Protein AF-A0A7Y5SSI6-F1 (afdb_monomer)

Sequence (105 aa):
QFQELLGRDFVEEFRRQGLLGVNPWLIQNDANKRVRIRRLGPLLAARRIRMKSDCPSTRLLVHQLQEFPIGDHDDGPDALEMAIRLAEELLAGAYDDGLGNRLPV

Foldseek 3Di:
DVCVVVQVVVVVVCVVVVVPPDHDDDDDDPDDQLVLLCVCVVCVVVVVDDFDPPDPVSVVLVVLNVCPPPDPDCPSSSVVSRVVVVVCVVVVPDDPPVPPPPDDD

pLDDT: mean 90.05, std 10.84, range [51.5, 97.94]

Mean predicted aligned error: 6.55 Å

Secondary structure (DSSP, 8-state):
-HHHHHHHHHHHHHHHTT-TT---------S-HHHHHHTHHHHHHTT-S-PPTT-HHHHHHHHHHHHTTTSS--HHHHHHHHHHHHHHHHHH-S---S--S-S--

Structure (mmCIF, N/CA/C/O backbone):
data_AF-A0A7Y5SSI6-F1
#
_entry.id   AF-A0A7Y5SSI6-F1
#
loop_
_atom_site.group_PDB
_atom_site.id
_atom_site.type_symbol
_atom_site.label_atom_id
_atom_site.label_alt_id
_atom_site.label_comp_id
_atom_site.label_asym_id
_atom_site.label_entity_id
_atom_site.label_seq_id
_atom_site.pdbx_PDB_ins_code
_atom_site.Cartn_x
_atom_site.Cartn_y
_atom_site.Cartn_z
_atom_site.occupancy
_atom_site.B_iso_or_equiv
_atom_site.auth_seq_id
_atom_site.auth_comp_id
_atom_site.auth_asym_id
_atom_site.auth_atom_id
_atom_site.pdbx_PDB_model_num
ATOM 1 N N . GLN A 1 1 ? 5.134 -12.020 12.708 1.00 61.31 1 GLN A N 1
ATOM 2 C CA . GLN A 1 1 ? 5.575 -10.817 11.940 1.00 61.31 1 GLN A CA 1
ATOM 3 C C . GLN A 1 1 ? 4.695 -9.615 12.333 1.00 61.31 1 GLN A C 1
ATOM 5 O O . GLN A 1 1 ? 3.629 -9.860 12.874 1.00 61.31 1 GLN A O 1
ATOM 10 N N . PHE A 1 2 ? 5.084 -8.346 12.110 1.00 77.38 2 PHE A N 1
ATOM 11 C CA . PHE A 1 2 ? 4.386 -7.132 12.620 1.00 77.38 2 PHE A CA 1
ATOM 12 C C . PHE A 1 2 ? 2.845 -7.130 12.514 1.00 77.38 2 PHE A C 1
ATOM 14 O O . PHE A 1 2 ? 2.182 -6.632 13.418 1.00 77.38 2 PHE A O 1
ATOM 21 N N . GLN A 1 3 ? 2.272 -7.716 11.458 1.00 83.69 3 GLN A N 1
ATOM 22 C CA . GLN A 1 3 ? 0.819 -7.835 11.287 1.00 83.69 3 GLN A CA 1
ATOM 23 C C . GLN A 1 3 ? 0.135 -8.657 12.394 1.00 83.69 3 GLN A C 1
ATOM 25 O O . GLN A 1 3 ? -0.947 -8.298 12.836 1.00 83.69 3 GLN A O 1
ATOM 30 N N . GLU A 1 4 ? 0.757 -9.736 12.872 1.00 83.44 4 GLU A N 1
ATOM 31 C CA . GLU A 1 4 ? 0.204 -10.578 13.947 1.00 83.44 4 GLU A CA 1
ATOM 32 C C . GLU A 1 4 ? 0.227 -9.853 15.294 1.00 83.44 4 GLU A C 1
ATOM 34 O O . GLU A 1 4 ? -0.701 -9.990 16.086 1.00 83.44 4 GLU A O 1
ATOM 39 N N . LEU A 1 5 ? 1.278 -9.057 15.527 1.00 86.44 5 LEU A N 1
ATOM 40 C CA . LEU A 1 5 ? 1.403 -8.229 16.722 1.00 86.44 5 LEU A CA 1
ATOM 41 C C . LEU A 1 5 ? 0.319 -7.142 16.724 1.00 86.44 5 LEU A C 1
ATOM 43 O O . LEU A 1 5 ? -0.503 -7.090 17.631 1.00 86.44 5 LEU A O 1
ATOM 47 N N . LEU A 1 6 ? 0.274 -6.328 15.665 1.00 89.81 6 LEU A N 1
ATOM 48 C CA . LEU A 1 6 ? -0.649 -5.195 15.564 1.00 89.81 6 LEU A CA 1
ATOM 49 C C . LEU A 1 6 ? -2.102 -5.623 15.350 1.00 89.81 6 LEU A C 1
ATOM 51 O O . LEU A 1 6 ? -3.017 -4.906 15.740 1.00 89.81 6 LEU A O 1
ATOM 55 N N . GLY A 1 7 ? -2.339 -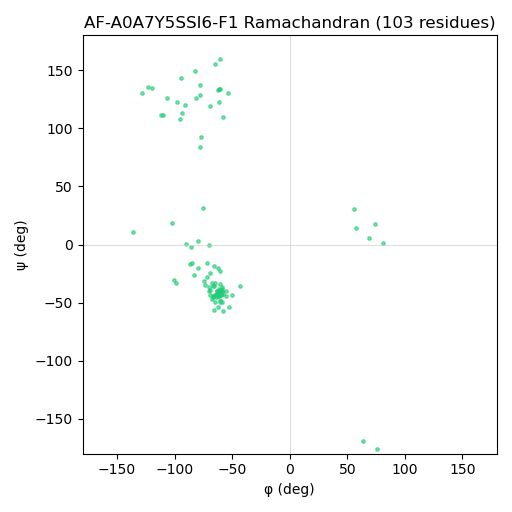6.781 14.732 1.00 91.38 7 GLY A N 1
ATOM 56 C CA . GLY A 1 7 ? -3.684 -7.291 14.480 1.00 91.38 7 GLY A CA 1
ATOM 57 C C . GLY A 1 7 ? -4.477 -7.464 15.770 1.00 91.38 7 GLY A C 1
ATOM 58 O O . GLY A 1 7 ? -5.649 -7.097 15.828 1.00 91.38 7 GLY A O 1
ATOM 59 N N . ARG A 1 8 ? -3.824 -7.953 16.830 1.00 90.00 8 ARG A N 1
ATOM 60 C CA . ARG A 1 8 ? -4.444 -8.061 18.150 1.00 90.00 8 ARG A CA 1
ATOM 61 C C . ARG A 1 8 ? -4.781 -6.686 18.727 1.00 90.00 8 ARG A C 1
ATOM 63 O O . ARG A 1 8 ? -5.924 -6.476 19.129 1.00 90.00 8 ARG A O 1
ATOM 70 N N . ASP A 1 9 ? -3.821 -5.765 18.715 1.00 93.38 9 ASP A N 1
ATOM 71 C CA . ASP A 1 9 ? -3.992 -4.415 19.263 1.00 93.38 9 ASP A CA 1
ATOM 72 C C . ASP A 1 9 ? -5.121 -3.661 18.544 1.00 93.38 9 ASP A C 1
ATOM 74 O O . ASP A 1 9 ? -5.943 -3.005 19.183 1.00 93.38 9 ASP A O 1
ATOM 78 N N . PHE A 1 10 ? -5.240 -3.822 17.220 1.00 93.50 10 PHE A N 1
ATOM 79 C CA . PHE A 1 10 ? -6.351 -3.256 16.457 1.00 93.50 10 PHE A CA 1
ATOM 80 C C . PHE A 1 10 ? -7.704 -3.828 16.875 1.00 93.50 10 PHE A C 1
ATOM 82 O O . PHE A 1 10 ? -8.650 -3.064 17.034 1.00 93.50 10 PHE A O 1
ATOM 89 N N . VAL A 1 11 ? -7.823 -5.145 17.081 1.00 93.38 11 VAL A N 1
ATOM 90 C CA . VAL A 1 11 ? -9.085 -5.750 17.542 1.00 93.38 11 VAL A CA 1
ATOM 91 C C . VAL A 1 11 ? -9.476 -5.225 18.925 1.00 93.38 11 VAL A C 1
ATOM 93 O O . VAL A 1 11 ? -10.649 -4.920 19.159 1.00 93.38 11 VAL A O 1
ATOM 96 N N . GLU A 1 12 ? -8.518 -5.125 19.845 1.00 93.12 12 GLU A N 1
ATOM 97 C CA . GLU A 1 12 ? -8.753 -4.585 21.188 1.00 93.12 12 GLU A CA 1
ATOM 98 C C . GLU A 1 12 ? -9.202 -3.114 21.117 1.00 93.12 12 GLU A C 1
ATOM 100 O O . GLU A 1 12 ? -10.196 -2.736 21.744 1.00 93.12 12 GLU A O 1
ATOM 105 N N . GLU A 1 13 ? -8.559 -2.313 20.268 1.00 95.25 13 GLU A N 1
ATOM 106 C CA . GLU A 1 13 ? -8.887 -0.902 20.076 1.00 95.25 13 GLU A CA 1
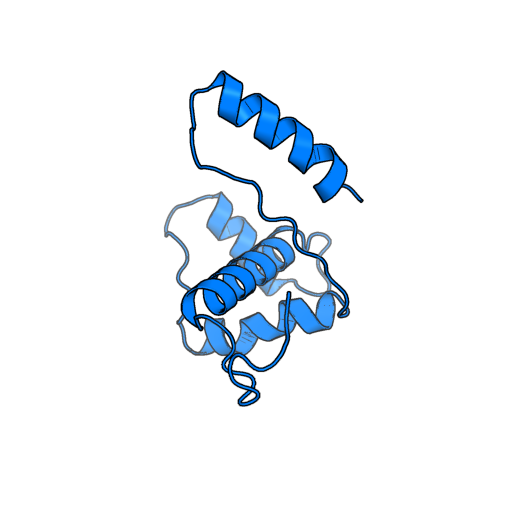ATOM 107 C C . GLU A 1 13 ? -10.236 -0.687 19.368 1.00 95.25 13 GLU A C 1
ATOM 109 O O . GLU A 1 13 ? -11.025 0.161 19.787 1.00 95.25 13 GLU A O 1
ATOM 114 N N . PHE A 1 14 ? -10.571 -1.489 18.352 1.00 95.25 14 PHE A N 1
ATOM 115 C CA . PHE A 1 14 ? -11.880 -1.441 17.691 1.00 95.25 14 PHE A CA 1
ATOM 116 C C . PHE A 1 14 ? -13.0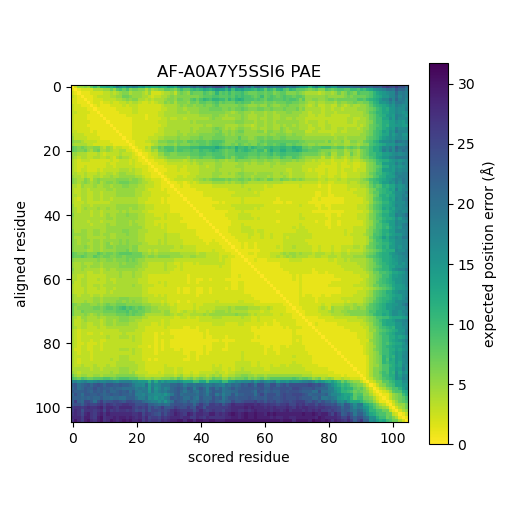10 -1.720 18.680 1.00 95.25 14 PHE A C 1
ATOM 118 O O . PHE A 1 14 ? -13.999 -0.986 18.709 1.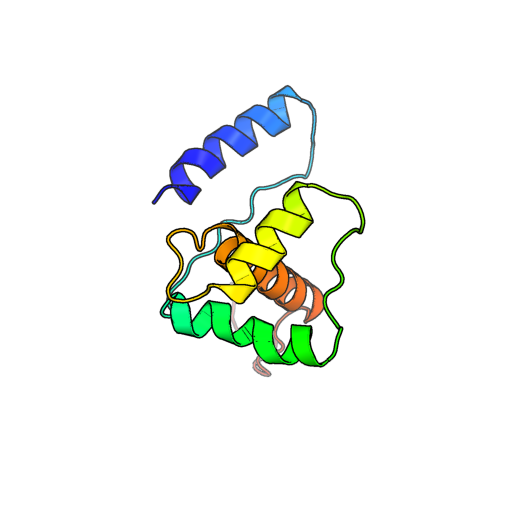00 95.25 14 PHE A O 1
ATOM 125 N N . ARG A 1 15 ? -12.843 -2.725 19.551 1.00 93.44 15 ARG A N 1
ATOM 126 C CA . ARG A 1 15 ? -13.809 -3.013 20.621 1.00 93.44 15 ARG A CA 1
ATOM 127 C C . ARG A 1 15 ? -13.927 -1.850 21.597 1.00 93.44 15 ARG A C 1
ATOM 129 O O . ARG A 1 15 ? -15.044 -1.470 21.937 1.00 93.44 15 ARG A O 1
ATOM 136 N N . ARG A 1 16 ? -12.801 -1.259 22.011 1.00 95.94 16 ARG A N 1
ATOM 137 C CA . ARG A 1 16 ? -12.776 -0.097 22.914 1.00 95.94 16 ARG A CA 1
ATOM 138 C C . ARG A 1 16 ? -13.531 1.102 22.335 1.00 95.94 16 ARG A C 1
ATOM 140 O O . ARG A 1 16 ? -14.191 1.817 23.083 1.00 95.94 16 ARG A O 1
ATOM 147 N N . GLN A 1 17 ? -13.457 1.307 21.021 1.00 96.69 17 GLN A N 1
ATOM 148 C CA . GLN A 1 17 ? -14.165 2.376 20.311 1.00 96.69 17 GLN A CA 1
ATOM 149 C C . GLN A 1 17 ? -15.607 2.015 19.905 1.00 96.69 17 GLN A C 1
ATOM 151 O O . GLN A 1 17 ? -16.306 2.851 19.338 1.00 96.69 17 GLN A O 1
ATOM 156 N N . GLY A 1 18 ? -16.074 0.790 20.176 1.00 95.38 18 GLY A N 1
ATOM 157 C CA . GLY A 1 18 ? -17.414 0.336 19.791 1.00 95.38 18 GLY A CA 1
ATOM 158 C C . GLY A 1 18 ? -17.581 0.037 18.294 1.00 95.38 18 GLY A C 1
ATOM 159 O O . GLY A 1 18 ? -18.709 -0.042 17.808 1.00 95.38 18 GLY A O 1
ATOM 160 N N . LEU A 1 19 ? -16.484 -0.149 17.554 1.00 94.50 19 LEU A N 1
ATOM 161 C CA . LEU A 1 19 ? -16.491 -0.535 16.141 1.00 94.50 19 LEU A CA 1
ATOM 162 C C . LEU A 1 19 ? -16.770 -2.040 16.010 1.00 94.50 19 LEU A C 1
ATOM 164 O O . LEU A 1 19 ? -15.863 -2.867 15.921 1.00 94.50 19 LEU A O 1
ATOM 168 N N . LEU A 1 20 ? -18.053 -2.402 16.031 1.00 87.69 20 LEU A N 1
ATOM 169 C CA . LEU A 1 20 ? -18.504 -3.786 15.887 1.00 87.69 20 LEU A CA 1
ATOM 170 C C . LEU A 1 20 ? -18.470 -4.230 14.416 1.00 87.69 20 LEU A C 1
ATOM 172 O O . LEU A 1 20 ? -18.876 -3.490 13.524 1.00 87.69 20 LEU A O 1
ATOM 176 N N . GLY A 1 21 ? -18.001 -5.455 14.164 1.00 84.88 21 GLY A N 1
ATOM 177 C CA . GLY A 1 21 ? -17.951 -6.044 12.817 1.00 84.88 21 GLY A CA 1
ATOM 178 C C . GLY A 1 21 ? -16.758 -5.612 11.957 1.00 84.88 21 GLY A C 1
ATOM 179 O O . GLY A 1 21 ? -16.636 -6.068 10.823 1.00 84.88 21 GLY A O 1
ATOM 180 N N . VAL A 1 22 ? -15.856 -4.781 12.487 1.00 89.00 22 VAL A N 1
ATOM 181 C CA . VAL A 1 22 ? -14.587 -4.436 11.835 1.00 89.00 22 VAL A CA 1
ATOM 182 C C . VAL A 1 22 ? -13.516 -5.421 12.293 1.00 89.00 22 VAL A C 1
ATOM 184 O O . VAL A 1 22 ? -13.226 -5.512 13.483 1.00 89.00 22 VAL A O 1
ATOM 187 N N . ASN A 1 23 ? -12.922 -6.156 11.352 1.00 87.88 23 ASN A N 1
ATOM 188 C CA . ASN A 1 23 ? -11.837 -7.095 11.631 1.00 87.88 23 ASN A CA 1
ATOM 189 C C . ASN A 1 23 ? -10.602 -6.733 10.796 1.00 87.88 23 ASN A C 1
ATOM 191 O O . ASN A 1 23 ? -10.748 -6.462 9.600 1.00 87.88 23 ASN A O 1
ATOM 195 N N . PRO A 1 24 ? -9.392 -6.739 11.384 1.00 91.12 24 PRO A N 1
ATOM 196 C CA . PRO A 1 24 ? -8.163 -6.657 10.610 1.00 91.12 24 PRO A CA 1
ATOM 197 C C . PRO A 1 24 ? -8.048 -7.847 9.657 1.00 91.12 24 PRO A C 1
ATOM 199 O O . PRO A 1 24 ? -8.227 -8.996 10.061 1.00 91.12 24 PRO A O 1
ATOM 202 N N . TRP A 1 25 ? -7.702 -7.567 8.405 1.00 90.75 25 TRP A N 1
ATOM 203 C CA . TRP A 1 25 ? -7.366 -8.590 7.422 1.00 90.75 25 TRP A CA 1
ATOM 204 C C . TRP A 1 25 ? -5.854 -8.764 7.407 1.00 90.75 25 TRP A C 1
ATOM 206 O O . TRP A 1 25 ? -5.127 -7.876 6.964 1.00 90.75 25 TRP A O 1
ATOM 216 N N . LEU A 1 26 ? -5.383 -9.891 7.940 1.00 91.50 26 LEU A N 1
ATOM 217 C CA . LEU A 1 26 ? -3.964 -10.231 7.912 1.00 91.50 26 LEU A CA 1
ATOM 218 C C . LEU A 1 26 ? -3.626 -10.820 6.548 1.00 91.50 26 LEU A C 1
ATOM 220 O O . LEU A 1 26 ? -4.250 -11.784 6.108 1.00 91.50 26 LEU A O 1
ATOM 224 N N . ILE A 1 27 ? -2.626 -10.245 5.891 1.00 91.00 27 ILE A N 1
ATOM 225 C CA . ILE A 1 27 ? -2.252 -10.615 4.534 1.00 91.00 27 ILE A CA 1
ATOM 226 C C . ILE A 1 27 ? -0.906 -11.326 4.574 1.00 91.00 27 ILE A C 1
ATOM 228 O O . ILE A 1 27 ? 0.138 -10.726 4.840 1.00 91.00 27 ILE A O 1
ATOM 232 N N . GLN A 1 28 ? -0.941 -12.623 4.281 1.00 90.25 28 GLN A N 1
ATOM 233 C CA . GLN A 1 28 ? 0.263 -13.421 4.098 1.00 90.25 28 GLN A CA 1
ATOM 234 C C . GLN A 1 28 ? 0.844 -13.133 2.715 1.00 90.25 28 GLN A C 1
ATOM 236 O O . GLN A 1 28 ? 0.140 -13.172 1.706 1.00 90.25 28 GLN A O 1
ATOM 241 N N . ASN A 1 29 ? 2.133 -12.809 2.682 1.00 91.19 29 ASN A N 1
ATOM 242 C CA . ASN A 1 29 ? 2.864 -12.538 1.453 1.00 91.19 29 ASN A CA 1
ATOM 243 C C . ASN A 1 29 ? 3.881 -13.657 1.229 1.00 91.19 29 ASN A C 1
ATOM 245 O O . ASN A 1 29 ? 4.861 -13.766 1.961 1.00 91.19 29 ASN A O 1
ATOM 249 N N . ASP A 1 30 ? 3.648 -14.460 0.201 1.00 90.12 30 ASP A N 1
ATOM 250 C CA . ASP A 1 30 ? 4.484 -15.580 -0.239 1.00 90.12 30 ASP A CA 1
ATOM 251 C C . ASP A 1 30 ? 5.395 -15.194 -1.420 1.00 90.12 30 ASP A C 1
ATOM 253 O O . ASP A 1 30 ? 6.533 -15.650 -1.536 1.00 90.12 30 ASP A O 1
ATOM 257 N N . ALA A 1 31 ? 4.917 -14.297 -2.282 1.00 93.12 31 ALA A N 1
ATOM 258 C CA . ALA A 1 31 ? 5.656 -13.782 -3.422 1.00 93.12 31 ALA A CA 1
ATOM 259 C C . ALA A 1 31 ? 6.621 -12.647 -3.041 1.00 93.12 31 ALA A C 1
ATOM 261 O O . ALA A 1 31 ? 6.356 -11.809 -2.171 1.00 93.12 31 ALA A O 1
ATOM 262 N N . ASN A 1 32 ? 7.733 -12.562 -3.784 1.00 95.38 32 ASN A N 1
ATOM 263 C CA . ASN A 1 32 ? 8.717 -11.494 -3.625 1.00 95.38 32 ASN A CA 1
ATOM 264 C C . ASN A 1 32 ? 8.055 -10.108 -3.728 1.00 95.38 32 ASN A C 1
ATOM 266 O O . ASN A 1 32 ? 7.357 -9.806 -4.699 1.00 95.38 32 ASN A O 1
ATOM 270 N N . LYS A 1 33 ? 8.346 -9.241 -2.754 1.00 94.25 33 LYS A N 1
ATOM 271 C CA . LYS A 1 33 ? 7.788 -7.887 -2.638 1.00 94.25 33 LYS A CA 1
ATOM 272 C C . LYS A 1 33 ? 7.890 -7.067 -3.930 1.00 94.25 33 LYS A C 1
ATOM 274 O O . LYS A 1 33 ? 6.916 -6.444 -4.342 1.00 94.25 33 LYS A O 1
ATOM 279 N N . ARG A 1 34 ? 9.035 -7.113 -4.625 1.00 96.19 34 ARG A N 1
ATOM 280 C CA . ARG A 1 34 ? 9.228 -6.377 -5.888 1.00 96.19 34 ARG A CA 1
ATOM 281 C C . ARG A 1 34 ? 8.340 -6.888 -7.008 1.00 96.19 34 ARG A C 1
ATOM 283 O O . ARG A 1 34 ? 7.879 -6.099 -7.827 1.00 96.19 34 ARG A O 1
ATOM 290 N N . VAL A 1 35 ? 8.101 -8.195 -7.045 1.00 96.31 35 VAL A N 1
ATOM 291 C CA . VAL A 1 35 ? 7.196 -8.807 -8.019 1.00 96.31 35 VAL A CA 1
ATOM 292 C C . VAL A 1 35 ? 5.753 -8.412 -7.718 1.00 96.31 35 VAL A C 1
ATOM 294 O O . VAL A 1 35 ? 5.045 -8.029 -8.645 1.00 96.31 35 VAL A O 1
ATOM 297 N N . ARG A 1 36 ? 5.341 -8.439 -6.443 1.00 96.69 36 ARG A N 1
ATOM 298 C CA . ARG A 1 36 ? 4.005 -8.002 -6.014 1.00 96.69 36 ARG A CA 1
ATOM 299 C C . ARG A 1 36 ? 3.733 -6.550 -6.403 1.00 96.69 36 ARG A C 1
ATOM 301 O O . ARG A 1 36 ? 2.821 -6.301 -7.180 1.00 96.69 36 ARG A O 1
ATOM 308 N N . ILE A 1 37 ? 4.571 -5.606 -5.971 1.00 97.44 37 ILE A N 1
ATOM 309 C CA . ILE A 1 37 ? 4.351 -4.166 -6.212 1.00 97.44 37 ILE A CA 1
ATOM 310 C C . ILE A 1 37 ? 4.302 -3.835 -7.715 1.00 97.44 37 ILE A C 1
ATOM 312 O O . ILE A 1 37 ? 3.502 -3.005 -8.143 1.00 97.44 37 ILE A O 1
ATOM 316 N N . ARG A 1 38 ? 5.075 -4.535 -8.561 1.00 95.38 38 ARG A N 1
ATOM 317 C CA . ARG A 1 38 ? 5.013 -4.367 -10.028 1.00 95.38 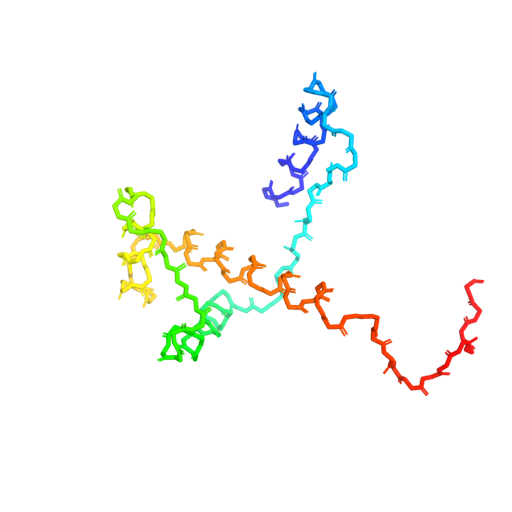38 ARG A CA 1
ATOM 318 C C . ARG A 1 38 ? 3.638 -4.680 -10.632 1.00 95.38 38 ARG A C 1
ATOM 320 O O . ARG A 1 38 ? 3.333 -4.147 -11.699 1.00 95.38 38 ARG A O 1
ATOM 327 N N . ARG A 1 39 ? 2.793 -5.476 -9.965 1.00 95.25 39 ARG A N 1
ATOM 328 C CA . ARG A 1 39 ? 1.411 -5.763 -10.401 1.00 95.25 39 ARG A CA 1
ATOM 329 C C . ARG A 1 39 ? 0.531 -4.510 -10.439 1.00 95.25 39 ARG A C 1
ATOM 331 O O . ARG A 1 39 ? -0.448 -4.487 -11.175 1.00 95.25 39 ARG A O 1
ATOM 338 N N . LEU A 1 40 ? 0.910 -3.444 -9.730 1.00 97.06 40 LEU A N 1
ATOM 339 C CA . LEU A 1 40 ? 0.220 -2.152 -9.784 1.00 97.06 40 LEU A CA 1
ATOM 340 C C . LEU A 1 40 ? 0.397 -1.425 -11.127 1.00 97.06 40 LEU A C 1
ATOM 342 O O . LEU A 1 40 ? -0.450 -0.611 -11.499 1.00 97.06 40 LEU A O 1
ATOM 346 N N . GLY A 1 41 ? 1.475 -1.709 -11.868 1.00 96.00 41 GLY A N 1
ATOM 347 C CA . GLY A 1 41 ? 1.850 -0.990 -13.091 1.00 96.00 41 GLY A CA 1
ATOM 348 C C . GLY A 1 41 ? 0.727 -0.906 -14.136 1.00 96.00 41 GLY A C 1
ATOM 349 O O . GLY A 1 41 ? 0.364 0.205 -14.528 1.00 96.00 41 GLY A O 1
ATOM 350 N N . PRO A 1 42 ? 0.119 -2.033 -14.556 1.00 97.00 42 PRO A N 1
ATOM 351 C CA . PRO A 1 42 ? -0.997 -2.022 -15.503 1.00 97.00 42 PRO A CA 1
ATOM 352 C C . PRO A 1 42 ? -2.211 -1.214 -15.024 1.00 97.00 42 PRO A C 1
ATOM 354 O O . PRO A 1 42 ? -2.825 -0.502 -15.816 1.00 97.00 42 PRO A O 1
ATOM 357 N N . LEU A 1 43 ? -2.544 -1.273 -13.730 1.00 96.69 43 LEU A N 1
ATOM 358 C CA . LEU A 1 43 ? -3.678 -0.535 -13.163 1.00 96.69 43 LEU A CA 1
ATOM 359 C C . LEU A 1 43 ? -3.427 0.978 -13.152 1.00 96.69 43 LEU A C 1
ATOM 361 O O . LEU A 1 43 ? -4.334 1.756 -13.458 1.00 96.69 43 LEU A O 1
ATOM 365 N N . LEU A 1 44 ? -2.198 1.395 -12.839 1.00 95.25 44 LEU A N 1
ATOM 366 C CA . LEU A 1 44 ? -1.771 2.794 -12.887 1.00 95.25 44 LEU A CA 1
ATOM 367 C C . LEU A 1 44 ? -1.738 3.317 -14.329 1.00 95.25 44 LEU A C 1
ATOM 369 O O . LEU A 1 44 ? -2.310 4.372 -14.609 1.00 95.25 44 LEU A O 1
ATOM 373 N N . ALA A 1 45 ? -1.150 2.558 -15.259 1.00 96.31 45 ALA A N 1
ATOM 374 C CA . ALA A 1 45 ? -1.088 2.913 -16.678 1.00 96.31 45 ALA A CA 1
ATOM 375 C C . ALA A 1 45 ? -2.489 3.061 -17.297 1.00 96.31 45 ALA A C 1
ATOM 377 O O . ALA A 1 45 ? -2.748 4.003 -18.046 1.00 96.31 45 ALA A O 1
ATOM 378 N N . ALA A 1 46 ? -3.420 2.181 -16.918 1.00 97.62 46 ALA A N 1
ATOM 379 C CA . ALA A 1 46 ? -4.818 2.227 -17.341 1.00 97.62 46 ALA A CA 1
ATOM 380 C C . ALA A 1 46 ? -5.678 3.241 -16.559 1.00 97.62 46 ALA A C 1
ATOM 382 O O . ALA A 1 46 ? -6.886 3.310 -16.7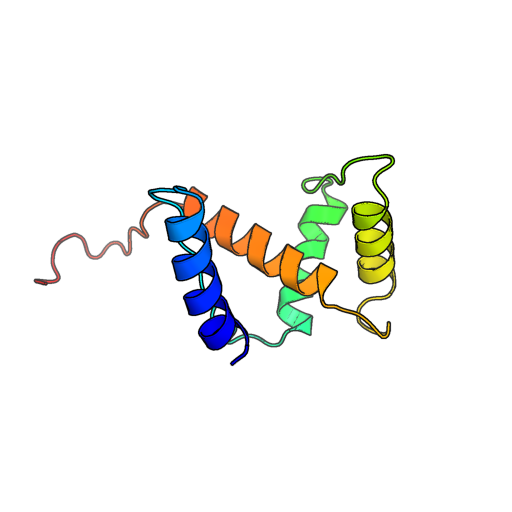79 1.00 97.62 46 ALA A O 1
ATOM 383 N N . ARG A 1 47 ? -5.093 4.019 -15.633 1.00 95.56 47 ARG A N 1
ATOM 384 C CA . ARG A 1 47 ? -5.795 4.993 -14.773 1.00 95.56 47 ARG A CA 1
ATOM 385 C C . ARG A 1 47 ? -6.947 4.387 -13.953 1.00 95.56 47 ARG A C 1
ATOM 387 O O . ARG A 1 47 ? -7.918 5.074 -13.637 1.00 95.56 47 ARG A O 1
ATOM 394 N N . ARG A 1 48 ? -6.837 3.106 -13.584 1.00 95.69 48 ARG A N 1
ATOM 395 C CA . ARG A 1 48 ? -7.815 2.393 -12.740 1.00 95.69 48 ARG A CA 1
ATOM 396 C C . ARG A 1 48 ? -7.657 2.706 -11.254 1.00 95.69 48 ARG A C 1
ATOM 398 O O . ARG A 1 48 ? -8.604 2.531 -10.496 1.00 95.69 48 ARG A O 1
ATOM 405 N N . ILE A 1 49 ? -6.490 3.204 -10.853 1.00 95.06 49 ILE A N 1
ATOM 406 C CA . ILE A 1 49 ? -6.225 3.718 -9.507 1.00 95.06 49 ILE A CA 1
ATOM 407 C C . ILE A 1 49 ? -6.150 5.239 -9.602 1.00 95.06 49 ILE A C 1
ATOM 409 O O . ILE A 1 49 ? -5.392 5.781 -10.407 1.00 95.06 49 ILE A O 1
ATOM 413 N N . ARG A 1 50 ? -6.941 5.933 -8.782 1.00 94.75 50 ARG A N 1
ATOM 414 C CA . ARG A 1 50 ? -6.914 7.394 -8.675 1.00 94.75 50 ARG A CA 1
ATOM 415 C C . ARG A 1 50 ? -6.562 7.785 -7.254 1.00 94.75 50 ARG A C 1
ATOM 417 O O . ARG A 1 50 ? -7.12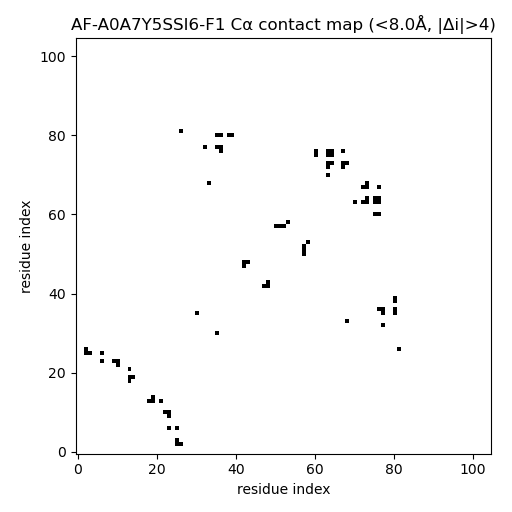1 7.251 -6.303 1.00 94.75 50 ARG A O 1
ATOM 424 N N . MET A 1 51 ? -5.660 8.746 -7.136 1.00 94.88 51 MET A N 1
ATOM 425 C CA . MET A 1 51 ? -5.243 9.299 -5.859 1.00 94.88 51 MET A CA 1
ATOM 426 C C . MET A 1 51 ? -6.055 10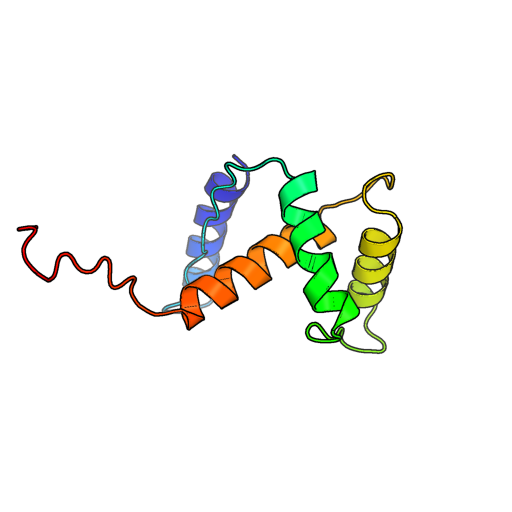.555 -5.551 1.00 94.88 51 MET A C 1
ATOM 428 O O . MET A 1 51 ? -6.355 11.337 -6.451 1.00 94.88 51 MET A O 1
ATOM 432 N N . LYS A 1 52 ? -6.404 10.763 -4.277 1.00 96.56 52 LYS A N 1
ATOM 433 C CA . LYS A 1 52 ? -7.049 12.004 -3.833 1.00 96.56 52 LYS A CA 1
ATOM 434 C C . LYS A 1 52 ? -6.107 13.186 -4.090 1.00 96.56 52 LYS A C 1
ATOM 436 O O . LYS A 1 52 ? -4.990 13.189 -3.572 1.00 96.56 52 LYS A O 1
ATOM 441 N N . SER A 1 53 ? -6.563 14.170 -4.862 1.00 94.62 53 SER A N 1
ATOM 442 C CA . SER A 1 53 ? -5.827 15.416 -5.109 1.00 94.62 53 SER A CA 1
ATOM 443 C C . SER A 1 53 ? -5.661 16.228 -3.823 1.00 94.62 53 SER A C 1
ATOM 445 O O . SER A 1 53 ? -6.429 16.065 -2.874 1.00 94.62 53 SER A O 1
ATOM 447 N N . ASP A 1 54 ? -4.631 17.074 -3.779 1.00 95.75 54 ASP A N 1
ATOM 448 C CA . ASP A 1 54 ? -4.334 17.989 -2.666 1.00 95.75 54 ASP A CA 1
ATOM 449 C C . ASP A 1 54 ? -4.140 17.329 -1.289 1.00 95.75 54 ASP A C 1
ATOM 451 O O . ASP A 1 54 ? -4.035 18.010 -0.271 1.00 95.75 54 ASP A O 1
ATOM 455 N N . CYS A 1 55 ? -3.964 16.007 -1.238 1.00 97.81 55 CYS A N 1
ATOM 456 C CA . CYS A 1 55 ? -3.695 15.269 -0.009 1.00 97.81 55 CYS A CA 1
ATOM 457 C C . CYS A 1 55 ? -2.181 15.001 0.158 1.00 97.81 55 CYS A C 1
ATOM 459 O O . CYS A 1 55 ? -1.569 14.392 -0.720 1.00 97.81 55 CYS A O 1
ATOM 461 N N . PRO A 1 56 ? -1.542 15.432 1.266 1.00 97.94 56 PRO A N 1
ATOM 462 C CA . PRO A 1 56 ? -0.112 15.196 1.496 1.00 97.94 56 PRO A CA 1
ATOM 463 C C . PRO A 1 56 ? 0.295 13.720 1.419 1.00 97.94 56 PRO A C 1
ATOM 465 O O . PRO A 1 56 ? 1.278 13.392 0.760 1.00 97.94 56 PRO A O 1
ATOM 468 N N . SER A 1 57 ? -0.488 12.825 2.024 1.00 96.88 57 SER A N 1
ATOM 469 C CA . SER A 1 57 ? -0.178 11.392 2.065 1.00 96.8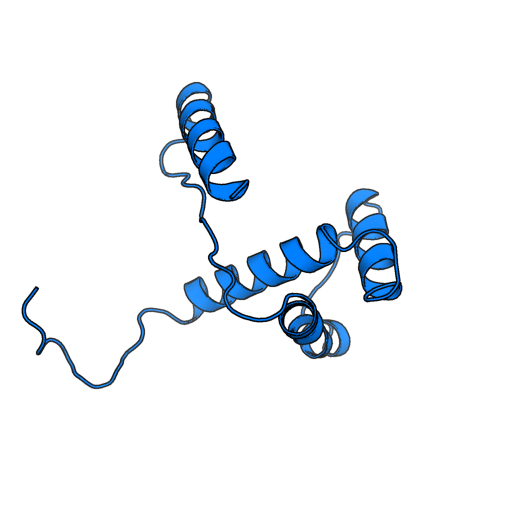8 57 SER A CA 1
ATOM 470 C C . SER A 1 57 ? -0.242 10.731 0.687 1.00 96.88 57 SER A C 1
ATOM 472 O O . SER A 1 57 ? 0.575 9.869 0.383 1.00 96.88 57 SER A O 1
ATOM 474 N N . THR A 1 58 ? -1.167 11.148 -0.184 1.00 97.19 58 THR A N 1
ATOM 475 C CA . THR A 1 58 ? -1.228 10.611 -1.550 1.00 97.19 58 THR A CA 1
ATOM 476 C C . THR A 1 58 ? -0.113 11.159 -2.432 1.00 97.19 58 THR A C 1
ATOM 478 O O . THR A 1 58 ? 0.376 10.431 -3.291 1.00 97.19 58 THR A O 1
ATOM 481 N N . ARG A 1 59 ? 0.349 12.399 -2.205 1.00 97.88 59 ARG A N 1
ATOM 482 C CA . ARG A 1 59 ? 1.557 12.919 -2.867 1.00 97.88 59 ARG A CA 1
ATOM 483 C C . ARG A 1 59 ? 2.799 12.121 -2.473 1.00 97.88 59 ARG A C 1
ATOM 485 O O . ARG A 1 59 ? 3.574 11.763 -3.353 1.00 97.88 59 ARG A O 1
ATOM 492 N N . LEU A 1 60 ? 2.951 11.801 -1.185 1.00 97.88 60 LEU A N 1
ATOM 493 C CA . LEU A 1 60 ? 4.037 10.944 -0.700 1.00 97.88 60 LEU A CA 1
ATOM 494 C C . LEU A 1 60 ? 3.978 9.550 -1.339 1.00 97.88 60 LEU A C 1
ATOM 496 O O . LEU A 1 60 ? 4.980 9.080 -1.865 1.00 97.88 60 LEU A O 1
ATOM 500 N N . LEU A 1 61 ? 2.800 8.923 -1.367 1.00 97.75 61 LEU A N 1
ATOM 501 C CA . LEU A 1 61 ? 2.616 7.623 -2.015 1.00 97.75 61 LEU A CA 1
ATOM 502 C C . LEU A 1 61 ? 2.996 7.660 -3.503 1.00 97.75 61 LEU A C 1
ATOM 504 O O . LEU A 1 61 ? 3.654 6.747 -3.994 1.00 97.75 61 LEU A O 1
ATOM 508 N N . VAL A 1 62 ? 2.606 8.713 -4.230 1.00 96.75 62 VAL A N 1
ATOM 509 C CA . VAL A 1 62 ? 2.989 8.883 -5.642 1.00 96.75 62 VAL A CA 1
ATOM 510 C C . VAL A 1 62 ? 4.506 8.992 -5.792 1.00 96.75 62 VAL A C 1
ATOM 512 O O . VAL A 1 62 ? 5.058 8.347 -6.678 1.00 96.75 62 VAL A O 1
ATOM 515 N N . HIS A 1 63 ? 5.178 9.745 -4.920 1.00 97.19 63 HIS A N 1
ATOM 516 C CA . HIS A 1 63 ? 6.637 9.853 -4.922 1.00 97.19 63 HIS A CA 1
ATOM 517 C C . HIS A 1 63 ? 7.307 8.491 -4.698 1.00 97.19 63 HIS A C 1
ATOM 519 O O . HIS A 1 63 ? 8.127 8.062 -5.503 1.00 97.19 63 HIS A O 1
ATOM 525 N N . GLN A 1 64 ? 6.877 7.751 -3.673 1.00 97.75 64 GLN A N 1
ATOM 526 C CA . GLN A 1 64 ? 7.387 6.404 -3.399 1.00 97.75 64 GLN A CA 1
ATOM 527 C C . GLN A 1 64 ? 7.162 5.447 -4.583 1.00 97.75 64 GLN A C 1
ATOM 529 O O . GLN A 1 64 ? 8.042 4.661 -4.924 1.00 97.75 64 GLN A O 1
ATOM 534 N N . LEU A 1 65 ? 6.006 5.524 -5.257 1.00 96.81 65 LEU A N 1
ATOM 535 C CA . LEU A 1 65 ? 5.724 4.731 -6.462 1.00 96.81 65 LEU A CA 1
ATOM 536 C C . LEU A 1 65 ? 6.646 5.089 -7.639 1.00 96.81 65 LEU A C 1
ATOM 538 O O . LEU A 1 65 ? 6.964 4.207 -8.435 1.00 96.81 65 LEU A O 1
ATOM 542 N N . GLN A 1 66 ? 7.061 6.353 -7.766 1.00 96.00 66 GLN A N 1
ATOM 543 C CA . GLN A 1 66 ? 7.989 6.806 -8.808 1.00 96.00 66 GLN A CA 1
ATOM 544 C C . GLN A 1 66 ? 9.430 6.348 -8.548 1.00 96.00 66 GLN A C 1
ATOM 546 O O . GLN A 1 66 ? 10.147 6.039 -9.497 1.00 96.00 66 GLN A O 1
ATOM 551 N N . GLU A 1 67 ? 9.849 6.286 -7.284 1.00 96.94 67 GLU A N 1
ATOM 552 C CA . GLU A 1 67 ? 11.210 5.893 -6.892 1.00 96.94 67 GLU A CA 1
ATOM 553 C C . GLU A 1 67 ? 11.390 4.379 -6.740 1.00 96.94 67 GLU A C 1
ATOM 555 O O . GLU A 1 67 ? 12.515 3.866 -6.722 1.00 96.94 67 GLU A O 1
ATOM 560 N N . PHE A 1 68 ? 10.294 3.630 -6.636 1.00 95.69 68 PHE A N 1
ATOM 561 C CA . PHE A 1 68 ? 10.340 2.180 -6.529 1.00 95.69 68 PHE A CA 1
ATOM 562 C C . PHE A 1 68 ? 10.998 1.543 -7.775 1.00 95.69 68 PHE A C 1
ATOM 564 O O . PHE A 1 68 ? 10.614 1.861 -8.902 1.00 95.69 68 PHE A O 1
ATOM 571 N N . PRO A 1 69 ? 11.939 0.582 -7.638 1.00 95.31 69 PRO A N 1
ATOM 572 C CA . PRO A 1 69 ? 12.325 -0.147 -6.423 1.00 95.31 69 PRO A CA 1
ATOM 573 C C . PRO A 1 69 ? 13.631 0.340 -5.769 1.00 95.31 69 PRO A C 1
ATOM 575 O O . PRO A 1 69 ? 14.272 -0.446 -5.066 1.00 95.31 69 PRO A O 1
ATOM 578 N N . ILE A 1 70 ? 14.088 1.549 -6.095 1.00 96.75 70 ILE A N 1
ATOM 579 C CA . ILE A 1 70 ? 15.419 2.050 -5.725 1.00 96.75 70 ILE A CA 1
ATOM 580 C C . ILE A 1 70 ? 15.343 2.985 -4.513 1.00 96.75 70 ILE A C 1
ATOM 582 O O . ILE A 1 70 ? 16.295 3.023 -3.743 1.00 96.75 70 ILE A O 1
ATOM 586 N N . GLY A 1 71 ? 14.229 3.703 -4.340 1.00 93.69 71 GLY A N 1
ATOM 587 C CA . GLY A 1 71 ? 14.017 4.604 -3.207 1.00 93.69 71 GLY A CA 1
ATOM 588 C C . GLY A 1 71 ? 14.059 3.906 -1.845 1.00 93.69 71 GLY A C 1
ATOM 589 O O . GLY A 1 71 ? 13.835 2.699 -1.732 1.00 93.69 71 GLY A O 1
ATOM 590 N N . ASP A 1 72 ? 14.303 4.701 -0.804 1.00 94.06 72 ASP A N 1
ATOM 591 C CA . ASP A 1 72 ? 14.514 4.223 0.571 1.00 94.06 72 ASP A CA 1
ATOM 592 C C . ASP A 1 72 ? 13.235 3.708 1.251 1.00 94.06 72 ASP A C 1
ATOM 594 O O . ASP A 1 72 ? 13.292 3.019 2.273 1.00 94.06 72 ASP A O 1
ATOM 598 N N . HIS A 1 73 ? 12.070 4.046 0.695 1.00 95.06 73 HIS A N 1
ATOM 599 C CA . HIS A 1 73 ? 10.769 3.707 1.257 1.00 95.06 73 HIS A CA 1
ATOM 600 C C . HIS A 1 73 ? 9.870 3.033 0.224 1.00 95.06 73 HIS A C 1
ATOM 602 O O . HIS A 1 73 ? 9.659 3.534 -0.880 1.00 95.06 73 HIS A O 1
ATOM 608 N N . ASP A 1 74 ? 9.296 1.901 0.618 1.00 94.81 74 ASP A N 1
ATOM 609 C CA . ASP A 1 74 ? 8.408 1.084 -0.204 1.00 94.81 74 ASP A CA 1
ATOM 610 C C . ASP A 1 74 ? 7.166 0.599 0.565 1.00 94.81 74 ASP A C 1
ATOM 612 O O . ASP A 1 74 ? 6.416 -0.243 0.073 1.00 94.81 74 ASP A O 1
ATOM 616 N N . ASP A 1 75 ? 6.939 1.133 1.763 1.00 94.69 75 ASP A N 1
ATOM 617 C CA . ASP A 1 75 ? 5.814 0.824 2.642 1.00 94.69 75 ASP A CA 1
ATOM 618 C C . ASP A 1 75 ? 4.472 1.255 2.035 1.00 94.69 75 ASP A C 1
ATOM 620 O O . ASP A 1 75 ? 3.526 0.469 2.023 1.00 94.69 75 ASP A O 1
ATOM 624 N N . GLY A 1 76 ? 4.399 2.454 1.448 1.00 96.88 76 GLY A N 1
ATOM 625 C CA . GLY A 1 76 ? 3.214 2.921 0.726 1.00 96.88 76 GLY A CA 1
ATOM 626 C C . GLY A 1 76 ? 2.872 2.053 -0.495 1.00 96.88 76 GLY A C 1
ATOM 627 O O . GLY A 1 76 ? 1.745 1.558 -0.580 1.00 96.88 76 GLY A O 1
ATOM 628 N N . PRO A 1 77 ? 3.812 1.822 -1.434 1.00 97.94 77 PRO A N 1
ATOM 629 C CA . PRO A 1 77 ? 3.616 0.896 -2.548 1.00 97.94 77 PRO A CA 1
ATOM 630 C C . PRO A 1 77 ? 3.218 -0.528 -2.123 1.00 97.94 77 PRO A C 1
ATOM 632 O O . PRO A 1 77 ? 2.348 -1.123 -2.759 1.00 97.94 77 PRO A O 1
ATOM 635 N N . ASP A 1 78 ? 3.808 -1.069 -1.051 1.00 96.62 78 ASP A N 1
ATOM 636 C CA . ASP A 1 78 ? 3.468 -2.397 -0.515 1.00 96.62 78 ASP A CA 1
ATOM 637 C C . ASP A 1 78 ? 2.051 -2.438 0.069 1.00 96.62 78 ASP A C 1
ATOM 639 O O . ASP A 1 78 ? 1.279 -3.349 -0.227 1.00 96.62 78 ASP A O 1
ATOM 643 N N . ALA A 1 79 ? 1.674 -1.419 0.847 1.00 95.88 79 ALA A N 1
ATOM 644 C CA . ALA A 1 79 ? 0.330 -1.295 1.401 1.00 95.88 79 ALA A CA 1
ATOM 645 C C . ALA A 1 79 ? -0.731 -1.136 0.300 1.00 95.88 79 ALA A C 1
ATOM 647 O O . ALA A 1 79 ? -1.798 -1.745 0.384 1.00 95.88 79 ALA A O 1
ATOM 648 N N . LEU A 1 80 ? -0.438 -0.362 -0.751 1.00 97.56 80 LEU A N 1
ATOM 649 C CA . LEU A 1 80 ? -1.332 -0.204 -1.898 1.00 97.56 80 LEU A CA 1
ATOM 650 C C . LEU A 1 80 ? -1.532 -1.527 -2.646 1.00 97.56 80 LEU A C 1
ATOM 652 O O . LEU A 1 80 ? -2.663 -1.849 -3.004 1.00 97.56 80 LEU A O 1
ATOM 656 N N . GLU A 1 81 ? -0.464 -2.296 -2.871 1.00 97.38 81 GLU A N 1
ATOM 657 C CA . GLU A 1 81 ? -0.565 -3.618 -3.500 1.00 97.38 81 GLU A CA 1
ATOM 658 C C . GLU A 1 81 ? -1.471 -4.549 -2.703 1.00 97.38 81 GLU A C 1
ATOM 660 O O . GLU A 1 81 ? -2.410 -5.113 -3.265 1.00 97.38 81 GLU A O 1
ATOM 665 N N . MET A 1 82 ? -1.241 -4.645 -1.394 1.00 96.50 82 MET A N 1
ATOM 666 C CA . MET A 1 82 ? -2.039 -5.497 -0.520 1.00 96.50 82 MET A CA 1
ATOM 667 C C . MET A 1 82 ? -3.509 -5.061 -0.477 1.00 96.50 82 MET A C 1
ATOM 669 O O . MET A 1 82 ? -4.399 -5.908 -0.530 1.00 96.50 82 MET A O 1
ATOM 673 N N . ALA A 1 83 ? -3.780 -3.753 -0.440 1.00 95.62 83 ALA A N 1
ATOM 674 C CA . ALA A 1 83 ? -5.142 -3.223 -0.440 1.00 95.62 83 ALA A CA 1
ATOM 675 C C . ALA A 1 83 ? -5.896 -3.533 -1.743 1.00 95.62 83 ALA A C 1
ATOM 677 O O . ALA A 1 83 ? -7.062 -3.924 -1.700 1.00 95.62 83 ALA A O 1
ATOM 678 N N . ILE A 1 84 ? -5.240 -3.380 -2.899 1.00 96.00 84 ILE A N 1
ATOM 679 C CA . ILE A 1 84 ? -5.845 -3.693 -4.199 1.00 96.00 84 ILE A CA 1
ATOM 680 C C . ILE A 1 84 ? -6.105 -5.190 -4.323 1.00 96.00 84 ILE A C 1
ATOM 682 O O . ILE A 1 84 ? -7.202 -5.577 -4.715 1.00 96.00 84 ILE A O 1
ATOM 686 N N . ARG A 1 85 ? -5.138 -6.026 -3.941 1.00 94.44 85 ARG A N 1
ATOM 687 C CA . ARG A 1 85 ? -5.299 -7.478 -4.004 1.00 94.44 85 ARG A CA 1
ATOM 688 C C . ARG A 1 85 ? -6.438 -7.967 -3.108 1.00 94.44 85 ARG A C 1
ATOM 690 O O . ARG A 1 85 ? -7.267 -8.742 -3.567 1.00 94.44 85 ARG A O 1
ATOM 697 N N . LEU A 1 86 ? -6.534 -7.459 -1.878 1.00 93.75 86 LEU A N 1
ATOM 698 C CA . LEU A 1 86 ? -7.658 -7.771 -0.994 1.00 93.75 86 LEU A CA 1
ATOM 699 C C . LEU A 1 86 ? -8.997 -7.330 -1.607 1.00 93.75 86 LEU A C 1
ATOM 701 O O . LEU A 1 86 ? -9.976 -8.067 -1.549 1.00 93.75 86 LEU A O 1
ATOM 705 N N . ALA A 1 87 ? -9.055 -6.145 -2.222 1.00 92.81 87 ALA A N 1
ATOM 706 C CA . ALA A 1 87 ? -10.267 -5.682 -2.892 1.00 92.81 87 ALA A CA 1
ATOM 707 C C . ALA A 1 87 ? -10.658 -6.584 -4.078 1.00 92.81 87 ALA A C 1
ATOM 709 O O . ALA A 1 87 ? -11.839 -6.870 -4.256 1.00 92.81 87 ALA A O 1
ATOM 710 N N . GLU A 1 88 ? -9.689 -7.050 -4.869 1.00 92.12 88 GLU A N 1
ATOM 711 C CA . GLU A 1 88 ? -9.921 -8.000 -5.963 1.00 92.12 88 GLU A CA 1
ATOM 712 C C . GLU A 1 88 ? -10.430 -9.351 -5.446 1.00 92.12 88 GLU A C 1
ATOM 714 O O . GLU A 1 88 ? -11.413 -9.862 -5.977 1.00 92.12 88 GLU A O 1
ATOM 719 N N . GLU A 1 89 ? -9.827 -9.893 -4.384 1.00 90.25 89 GLU A N 1
ATOM 720 C CA . GLU A 1 89 ? -10.257 -11.142 -3.738 1.00 90.25 89 GLU A CA 1
ATOM 721 C C . GLU A 1 89 ? -11.702 -11.043 -3.217 1.00 90.25 89 GLU A C 1
ATOM 723 O O . GLU A 1 89 ? -12.510 -11.941 -3.449 1.00 90.25 89 GLU A O 1
ATOM 728 N N . LEU A 1 90 ? -12.066 -9.925 -2.580 1.00 89.00 90 LEU A N 1
ATOM 729 C CA . LEU A 1 90 ? -13.431 -9.691 -2.091 1.00 89.00 90 LEU A CA 1
ATOM 730 C C . LEU A 1 90 ? -14.454 -9.534 -3.229 1.00 89.00 90 LEU A C 1
ATOM 732 O O . LEU A 1 90 ? -15.614 -9.914 -3.066 1.00 89.00 90 LEU A O 1
ATOM 736 N N . LEU A 1 91 ? -14.047 -8.968 -4.369 1.00 89.81 91 LEU A N 1
ATOM 737 C CA . LEU A 1 91 ? -14.919 -8.756 -5.530 1.00 89.81 91 LEU A CA 1
ATOM 738 C C . LEU A 1 91 ? -15.061 -9.995 -6.420 1.00 89.81 91 LEU A C 1
ATOM 740 O O . LEU A 1 91 ? -16.078 -10.126 -7.099 1.00 89.81 91 LEU A O 1
ATOM 744 N N . ALA A 1 92 ? -14.070 -10.889 -6.435 1.00 85.75 92 ALA A N 1
ATOM 745 C CA . ALA A 1 92 ? -14.087 -12.101 -7.251 1.00 85.75 92 ALA A CA 1
ATOM 746 C C . ALA A 1 92 ? -15.176 -13.108 -6.825 1.00 85.75 92 ALA A C 1
ATOM 748 O O . ALA A 1 92 ? -15.562 -13.958 -7.624 1.00 85.75 92 ALA A O 1
ATOM 749 N N . GLY A 1 93 ? -15.714 -12.985 -5.605 1.00 71.19 93 GLY A N 1
ATOM 750 C CA . GLY A 1 93 ? -16.679 -13.934 -5.048 1.00 71.19 93 GLY A CA 1
ATOM 751 C C . GLY A 1 93 ? -16.020 -15.243 -4.598 1.00 71.19 93 GLY A C 1
ATOM 752 O O . GLY A 1 93 ? -14.798 -15.379 -4.609 1.00 71.19 93 GLY A O 1
ATOM 753 N N . ALA A 1 94 ? -16.827 -16.211 -4.153 1.00 65.50 94 ALA A N 1
ATOM 754 C CA . ALA A 1 94 ? -16.311 -17.531 -3.795 1.00 65.50 94 ALA A CA 1
ATOM 755 C C . ALA A 1 94 ? -15.692 -18.201 -5.031 1.00 65.50 94 ALA A C 1
ATOM 757 O O . ALA A 1 94 ? -16.313 -18.217 -6.095 1.00 65.50 94 ALA A O 1
ATOM 758 N N . TYR A 1 95 ? -14.486 -18.755 -4.880 1.00 63.09 95 TYR A N 1
ATOM 759 C CA . TYR A 1 95 ? -13.872 -19.599 -5.902 1.00 63.09 95 TYR A CA 1
ATOM 760 C C . TYR A 1 95 ? -14.808 -20.779 -6.186 1.00 63.09 95 TYR A C 1
ATOM 762 O O . TYR A 1 95 ? -14.970 -21.657 -5.342 1.00 63.09 95 TYR A O 1
ATOM 770 N N . ASP A 1 96 ? -15.424 -20.790 -7.366 1.00 65.81 96 ASP A N 1
ATOM 771 C CA . ASP A 1 96 ? -15.988 -22.011 -7.929 1.00 65.81 96 ASP A CA 1
ATOM 772 C C . ASP A 1 96 ? -14.812 -22.822 -8.472 1.00 65.81 96 ASP A C 1
ATOM 774 O O . ASP A 1 96 ? -14.325 -22.606 -9.583 1.00 65.81 96 ASP A O 1
ATOM 778 N N . ASP A 1 97 ? -14.290 -23.710 -7.633 1.00 72.94 97 ASP A N 1
ATOM 779 C CA . ASP A 1 97 ? -13.240 -24.657 -8.002 1.00 72.94 97 ASP A CA 1
ATOM 780 C C . ASP A 1 97 ? -13.748 -25.753 -8.961 1.00 72.94 97 ASP A C 1
ATOM 782 O O . ASP A 1 97 ? -12.977 -26.619 -9.380 1.00 72.94 97 ASP A O 1
ATOM 786 N N . GLY A 1 98 ? -15.039 -25.729 -9.321 1.00 69.75 98 GLY A N 1
ATOM 787 C CA . GLY A 1 98 ? -15.683 -26.719 -10.175 1.00 69.75 98 GLY A CA 1
ATOM 788 C C . GLY A 1 98 ? -15.820 -28.096 -9.522 1.00 69.75 98 GLY A C 1
ATOM 789 O O . GLY A 1 98 ? -16.254 -29.043 -10.183 1.00 69.75 98 GLY A O 1
ATOM 790 N N . LEU A 1 99 ? -15.468 -28.241 -8.238 1.00 73.94 99 LEU A N 1
ATOM 791 C CA . LEU A 1 99 ? -15.568 -29.502 -7.497 1.00 73.94 99 LEU A CA 1
ATOM 792 C C . LEU A 1 99 ? -16.973 -29.708 -6.905 1.00 73.94 99 LEU A C 1
ATOM 794 O O . LEU A 1 99 ? -17.353 -30.835 -6.561 1.00 73.94 99 LEU A O 1
ATOM 798 N N . GLY A 1 100 ? -17.779 -28.641 -6.847 1.00 68.50 100 GLY A N 1
ATOM 799 C CA . GLY A 1 100 ? -19.098 -28.626 -6.214 1.00 68.50 100 GLY A CA 1
ATOM 800 C C . GLY A 1 100 ? -19.026 -28.878 -4.701 1.00 68.50 100 GLY A C 1
ATOM 801 O O . GLY A 1 100 ? -17.957 -28.931 -4.107 1.00 68.50 100 GLY A O 1
ATOM 802 N N . ASN A 1 101 ? -20.170 -29.114 -4.051 1.00 69.44 101 ASN A N 1
ATOM 803 C CA . ASN A 1 101 ? -20.251 -29.347 -2.593 1.00 69.44 101 ASN A CA 1
ATOM 804 C C . ASN A 1 101 ? -19.778 -30.752 -2.153 1.00 69.44 101 ASN A C 1
ATOM 806 O O . ASN A 1 101 ? -20.338 -31.337 -1.228 1.00 69.44 101 ASN A O 1
ATOM 810 N N . ARG A 1 102 ? -18.816 -31.363 -2.856 1.00 61.00 102 ARG A N 1
ATOM 811 C CA . ARG A 1 102 ? -18.440 -32.776 -2.655 1.00 61.00 102 ARG A CA 1
ATOM 812 C C . ARG A 1 102 ? -17.345 -33.000 -1.618 1.00 61.00 102 ARG A C 1
ATOM 814 O O . ARG A 1 102 ? -16.975 -34.149 -1.388 1.00 61.00 102 ARG A O 1
ATOM 821 N N . LEU A 1 103 ? -16.842 -31.944 -0.989 1.00 57.53 103 LEU A N 1
ATOM 822 C CA . LEU A 1 103 ? -15.974 -32.072 0.174 1.00 57.53 103 LEU A CA 1
ATOM 823 C C . LEU A 1 103 ? -16.838 -31.983 1.439 1.00 57.53 103 LEU A C 1
ATOM 825 O O . LEU A 1 103 ? -17.427 -30.930 1.686 1.00 57.53 103 LEU A O 1
ATOM 829 N N . PRO A 1 104 ? -16.961 -33.070 2.224 1.00 51.50 104 PRO A N 1
ATOM 830 C CA . PRO A 1 104 ? -17.559 -32.981 3.541 1.00 51.50 104 PRO A CA 1
ATOM 831 C C . PRO A 1 104 ? -16.598 -32.187 4.429 1.00 51.50 104 PRO A C 1
ATOM 833 O O . PRO A 1 104 ? -15.439 -32.572 4.593 1.00 51.50 104 PRO A O 1
ATOM 836 N N . VAL A 1 105 ? -17.079 -31.058 4.943 1.00 54.22 105 VAL A N 1
ATOM 837 C CA . VAL A 1 105 ? -16.515 -30.419 6.140 1.00 54.22 105 VAL A CA 1
ATOM 838 C C . VAL A 1 105 ? -16.752 -31.306 7.353 1.00 54.22 105 VAL A C 1
ATOM 840 O O . VAL A 1 105 ? -17.852 -31.902 7.430 1.00 54.22 105 VAL A O 1
#

Nearest PDB structures (foldseek):
  8ym4-assembly1_A  TM=2.008E-01  e=2.191E+00  Homo sapiens

Solvent-accessible surface area (backbone atoms only — not comparable to full-atom values): 6692 Å² total; per-residue (Å²): 109,72,62,66,62,48,43,53,54,49,50,56,48,31,56,73,72,65,48,77,94,67,74,82,82,82,80,86,81,88,68,57,65,73,65,54,41,55,65,48,49,64,42,52,75,67,60,74,60,81,73,66,78,100,39,71,68,44,54,50,35,52,50,34,56,70,39,54,94,75,49,99,52,57,65,55,41,47,51,51,39,54,52,51,51,52,52,49,55,68,69,67,53,80,84,80,81,80,68,70,92,72,69,87,127

Radius of gyration: 17.32 Å; Cα contacts (8 Å, |Δi|>4): 44; chains: 1; bounding box: 36×51×40 Å